Protein AF-A0AAU9XB18-F1 (afdb_monomer)

Sequence (119 aa):
LVNHAIEEKRVKNLDDCELLCYLSDSCVSLNFKKDPDNNQPGHICELNNATHLKYDSDLTTDANFYYRGSKSACDKSSHCQNNATCQSGFTLKGYRCLCPPGFEGESCGTGKSLSQHLK

pLDDT: mean 90.87, std 10.14, range [47.56, 98.44]

Foldseek 3Di:
DPPFFPDKDKAQDVVRLVVVLVVDQQFFKWKKFFDPPPVDGTIIIGGGNDDCLQVVVRDDDDPRIDIGGHDFLVSPPQLAPPPWRWGACDDPSRIATHADPQFDDRNSPDGDDPVPPPD

Nearest PDB structures (foldseek):
  5i25-assembly1_A  TM=8.579E-01  e=3.696E-01  Homo sapiens
  7qot-assembly2_B  TM=8.804E-01  e=7.791E-01  Homo sapiens
  5eok-assembly1_A  TM=7.326E-01  e=7.321E-01  Homo sapiens
  7jlg-assembly2_B  TM=5.379E-01  e=8.791E+00  Homo sapiens

Secondary structure (DSSP, 8-state):
--S-EEEEEEESSHHHHHHHHHT-TT--EEEEEE-S-TTS--EEEEEES--TTT-GGG----TTEEEEE---TTTS-----TTPEEEES-STTSEEEEPPTTEESTTS-EEPPGGGS--

Radius of gyration: 17.38 Å; Cα contacts (8 Å, |Δi|>4): 226; chains: 1; bounding box: 40×31×55 Å

InterPro domains:
  IPR000742 EGF-like domain [PF00008] (74-106)
  IPR000742 EGF-like domain [PS00022] (97-108)
  IPR000742 EGF-like domain [PS01186] (97-108)
  IPR000742 EGF-like domain [PS50026] (70-109)
  IPR000742 EGF-like domain [SM00181] (73-109)

Mean predicted aligned error: 5.66 Å

Solvent-accessible surface area (backbone atoms only — not comparable to full-atom values): 6836 Å² total; per-residue (Å²): 93,59,99,36,65,78,46,80,42,83,32,84,49,68,65,57,39,53,50,54,28,72,74,32,71,56,37,37,20,36,35,38,27,74,42,85,55,84,91,53,95,39,23,38,29,31,30,12,58,49,41,49,87,66,41,55,90,38,51,66,92,53,96,67,53,47,73,50,68,53,93,47,50,56,57,45,94,56,72,46,30,82,87,24,50,68,29,43,80,29,73,96,82,29,38,45,39,48,50,45,93,60,35,33,68,77,34,17,75,43,72,58,65,76,80,78,77,74,124

Structure (mmCIF, N/CA/C/O backbone):
data_AF-A0AAU9XB18-F1
#
_entry.id   AF-A0AAU9XB18-F1
#
loop_
_atom_site.group_PDB
_atom_site.id
_atom_site.type_symbol
_atom_site.label_atom_id
_atom_site.label_alt_id
_atom_site.label_comp_id
_atom_site.label_asym_id
_atom_site.label_entity_id
_atom_site.label_seq_id
_atom_site.pdbx_PDB_ins_code
_atom_site.Cartn_x
_atom_site.Cartn_y
_atom_site.Cartn_z
_atom_site.occupancy
_atom_site.B_iso_or_equiv
_atom_site.auth_seq_id
_atom_site.auth_comp_id
_atom_site.auth_asym_id
_atom_site.auth_atom_id
_atom_site.pdbx_PDB_model_num
ATOM 1 N N . LEU A 1 1 ? -1.634 0.621 -9.057 1.00 95.25 1 LEU A N 1
ATOM 2 C CA . LEU A 1 1 ? -2.650 1.154 -8.121 1.00 95.25 1 LEU A CA 1
ATOM 3 C C . LEU A 1 1 ? -2.355 2.630 -7.887 1.00 95.25 1 LEU A C 1
ATOM 5 O O . LEU A 1 1 ? -1.256 2.935 -7.442 1.00 95.25 1 LEU A O 1
ATOM 9 N N . VAL A 1 2 ? -3.271 3.532 -8.242 1.00 96.19 2 VAL A N 1
ATOM 10 C CA . VAL A 1 2 ? -3.064 4.993 -8.135 1.00 96.19 2 VAL A CA 1
ATOM 11 C C . VAL A 1 2 ? -3.644 5.558 -6.834 1.00 96.19 2 VAL A C 1
ATOM 13 O O . VAL A 1 2 ? -4.519 4.940 -6.248 1.00 96.19 2 VAL A O 1
ATOM 16 N N . ASN A 1 3 ? -3.176 6.728 -6.382 1.00 95.06 3 ASN A N 1
ATOM 17 C CA . ASN A 1 3 ? -3.686 7.478 -5.211 1.00 95.06 3 ASN A CA 1
ATOM 18 C C . ASN A 1 3 ? -3.556 6.808 -3.827 1.00 95.06 3 ASN A C 1
ATOM 20 O O . ASN A 1 3 ? -4.009 7.378 -2.837 1.00 95.06 3 ASN A O 1
ATOM 24 N N . HIS A 1 4 ? -2.908 5.645 -3.739 1.00 96.00 4 HIS A N 1
ATOM 25 C CA . HIS A 1 4 ? -2.728 4.894 -2.486 1.00 96.00 4 HIS A CA 1
ATOM 26 C C . HIS A 1 4 ? -1.265 4.757 -2.051 1.00 96.00 4 HIS A C 1
ATOM 28 O O . HIS A 1 4 ? -0.987 4.122 -1.032 1.00 96.00 4 HIS A O 1
ATOM 34 N N . ALA A 1 5 ? -0.331 5.348 -2.804 1.00 97.56 5 ALA A N 1
ATOM 35 C CA . ALA A 1 5 ? 1.089 5.328 -2.476 1.00 97.56 5 ALA A CA 1
ATOM 36 C C . ALA A 1 5 ? 1.346 6.139 -1.199 1.00 97.56 5 ALA A C 1
ATOM 38 O O . ALA A 1 5 ? 1.054 7.333 -1.132 1.00 97.56 5 ALA A O 1
ATOM 39 N N . ILE A 1 6 ? 1.891 5.476 -0.183 1.00 97.25 6 ILE A N 1
ATOM 40 C CA . ILE A 1 6 ? 2.296 6.088 1.087 1.00 97.25 6 ILE A CA 1
ATOM 41 C C . ILE A 1 6 ? 3.783 6.419 1.120 1.00 97.25 6 ILE A C 1
ATOM 43 O O . ILE A 1 6 ? 4.197 7.288 1.883 1.00 97.25 6 ILE A O 1
ATOM 47 N N . GLU A 1 7 ? 4.586 5.732 0.310 1.00 97.31 7 GLU A N 1
ATOM 48 C CA . GLU A 1 7 ? 6.025 5.945 0.248 1.00 97.31 7 GLU A CA 1
ATOM 49 C C . GLU A 1 7 ? 6.592 5.472 -1.094 1.00 97.31 7 GLU A C 1
ATOM 51 O O . GLU A 1 7 ? 6.152 4.460 -1.636 1.00 97.31 7 GLU A O 1
ATOM 56 N N . GLU A 1 8 ? 7.594 6.183 -1.608 1.00 97.00 8 GLU A N 1
ATOM 57 C CA . GLU A 1 8 ? 8.359 5.787 -2.791 1.00 97.00 8 GLU A CA 1
ATOM 58 C C . GLU A 1 8 ? 9.818 5.514 -2.398 1.00 97.00 8 GLU A C 1
ATOM 60 O O . GLU A 1 8 ? 10.439 6.287 -1.660 1.00 97.00 8 GLU A O 1
ATOM 65 N N . LYS A 1 9 ? 10.370 4.393 -2.868 1.00 96.00 9 LYS A N 1
ATOM 66 C CA . LYS A 1 9 ? 11.725 3.928 -2.559 1.00 96.00 9 LYS A CA 1
ATOM 67 C C . LYS A 1 9 ? 12.450 3.477 -3.814 1.00 96.00 9 LYS A C 1
ATOM 69 O O . LYS A 1 9 ? 11.886 2.785 -4.655 1.00 96.00 9 LYS A O 1
ATOM 74 N N . ARG A 1 10 ? 13.747 3.776 -3.889 1.00 95.38 10 ARG A N 1
ATOM 75 C CA . ARG A 1 10 ? 14.643 3.157 -4.868 1.00 95.38 10 ARG A CA 1
ATOM 76 C C . ARG A 1 10 ? 15.160 1.829 -4.319 1.00 95.38 10 ARG A C 1
ATOM 78 O O . ARG A 1 10 ? 15.713 1.790 -3.222 1.00 95.38 10 ARG A O 1
ATOM 85 N N . VAL A 1 11 ? 14.996 0.755 -5.081 1.00 95.69 11 VAL A N 1
ATOM 86 C CA . VAL A 1 11 ? 15.346 -0.619 -4.688 1.00 95.69 11 VAL A CA 1
ATOM 87 C C . VAL A 1 11 ? 16.129 -1.321 -5.794 1.00 95.69 11 VAL A C 1
ATOM 89 O O . VAL A 1 11 ? 16.132 -0.881 -6.947 1.00 95.69 11 VAL A O 1
ATOM 92 N N . LYS A 1 12 ? 16.811 -2.423 -5.466 1.00 94.31 12 LYS A N 1
ATOM 93 C CA . LYS A 1 12 ? 17.592 -3.166 -6.465 1.00 94.31 12 LYS A CA 1
ATOM 94 C C . LYS A 1 12 ? 16.714 -4.106 -7.277 1.00 94.31 12 LYS A C 1
ATOM 96 O O . LYS A 1 12 ? 16.913 -4.228 -8.483 1.00 94.31 12 LYS A O 1
ATOM 101 N N . ASN A 1 13 ? 15.752 -4.755 -6.631 1.00 95.00 13 ASN A N 1
ATOM 102 C CA . ASN A 1 13 ? 14.877 -5.758 -7.227 1.00 95.00 13 ASN A CA 1
ATOM 103 C C . ASN A 1 13 ? 13.507 -5.776 -6.521 1.00 95.00 13 ASN A C 1
ATOM 105 O O . ASN A 1 13 ? 13.243 -4.974 -5.624 1.00 95.00 13 ASN A O 1
ATOM 109 N N . LEU A 1 14 ? 12.630 -6.674 -6.969 1.00 96.25 14 LEU A N 1
ATOM 110 C CA . LEU A 1 14 ? 11.283 -6.818 -6.424 1.00 96.25 14 LEU A CA 1
ATOM 111 C C . LEU A 1 14 ? 11.284 -7.338 -4.977 1.00 96.25 14 LEU A C 1
ATOM 113 O O . LEU A 1 14 ? 10.479 -6.867 -4.181 1.00 96.25 14 LEU A O 1
ATOM 117 N N . ASP A 1 15 ? 12.201 -8.237 -4.615 1.00 97.06 15 ASP A N 1
ATOM 118 C CA . ASP A 1 15 ? 12.272 -8.805 -3.260 1.00 97.06 15 ASP A CA 1
ATOM 119 C C . ASP A 1 15 ? 12.586 -7.726 -2.213 1.00 97.06 15 ASP A C 1
ATOM 121 O O . ASP A 1 15 ? 11.970 -7.690 -1.150 1.00 97.06 15 ASP A O 1
ATOM 125 N N . ASP A 1 16 ? 13.482 -6.788 -2.538 1.00 97.38 16 ASP A N 1
ATOM 126 C CA . ASP A 1 16 ? 13.756 -5.616 -1.701 1.00 97.38 16 ASP A CA 1
ATOM 127 C C . ASP A 1 16 ? 12.490 -4.753 -1.520 1.00 97.38 16 ASP A C 1
ATOM 129 O O . ASP A 1 16 ? 12.217 -4.268 -0.424 1.00 97.38 16 ASP A O 1
ATOM 133 N N . CYS A 1 17 ? 11.690 -4.572 -2.579 1.00 98.00 17 CYS A N 1
ATOM 134 C CA . CYS A 1 17 ? 10.424 -3.831 -2.520 1.00 98.00 17 CYS A CA 1
ATOM 135 C C . CYS A 1 17 ? 9.390 -4.538 -1.630 1.00 98.00 17 CYS A C 1
ATOM 137 O O . CYS A 1 17 ? 8.750 -3.908 -0.786 1.00 98.00 17 CYS A O 1
ATOM 139 N N . GL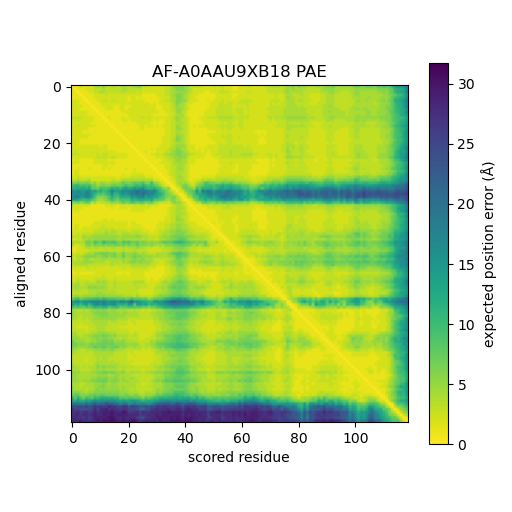U A 1 18 ? 9.253 -5.857 -1.785 1.00 97.88 18 GLU A N 1
ATOM 140 C CA . GLU A 1 18 ? 8.367 -6.692 -0.972 1.00 97.88 18 GLU A CA 1
ATOM 141 C C . GLU A 1 18 ? 8.777 -6.675 0.505 1.00 97.88 18 GLU A C 1
ATOM 143 O O . GLU A 1 18 ? 7.918 -6.527 1.377 1.00 97.88 18 GLU A O 1
ATOM 148 N N . LEU A 1 19 ? 10.081 -6.745 0.793 1.00 97.38 19 LEU A N 1
ATOM 149 C CA . LEU A 1 19 ? 10.611 -6.640 2.150 1.00 97.38 19 LEU A CA 1
ATOM 150 C C . LEU A 1 19 ? 10.299 -5.274 2.772 1.00 97.38 19 LEU A C 1
ATOM 152 O O . LEU A 1 19 ? 9.854 -5.214 3.916 1.00 97.38 19 LEU A O 1
ATOM 156 N N . LEU A 1 20 ? 10.490 -4.179 2.032 1.00 97.94 20 LEU A N 1
ATOM 157 C CA . LEU A 1 20 ? 10.144 -2.839 2.518 1.00 97.94 20 LEU A CA 1
ATOM 158 C C . LEU A 1 20 ? 8.643 -2.695 2.788 1.00 97.94 20 LEU A C 1
ATOM 160 O O . LEU A 1 20 ? 8.266 -2.095 3.792 1.00 97.94 20 LEU A O 1
ATOM 164 N N . CYS A 1 21 ? 7.791 -3.285 1.946 1.00 97.81 21 CYS A N 1
ATOM 165 C CA . CYS A 1 21 ? 6.356 -3.332 2.208 1.00 97.81 21 CYS A CA 1
ATOM 166 C C . CYS A 1 21 ? 6.050 -4.112 3.493 1.00 97.81 21 CYS A C 1
ATOM 168 O O . CYS A 1 21 ? 5.321 -3.619 4.345 1.00 97.81 21 CYS A O 1
ATOM 170 N N . TYR A 1 22 ? 6.654 -5.287 3.688 1.00 95.06 22 TYR A N 1
ATOM 171 C CA . TYR A 1 22 ? 6.464 -6.088 4.901 1.00 95.06 22 TYR A CA 1
ATOM 1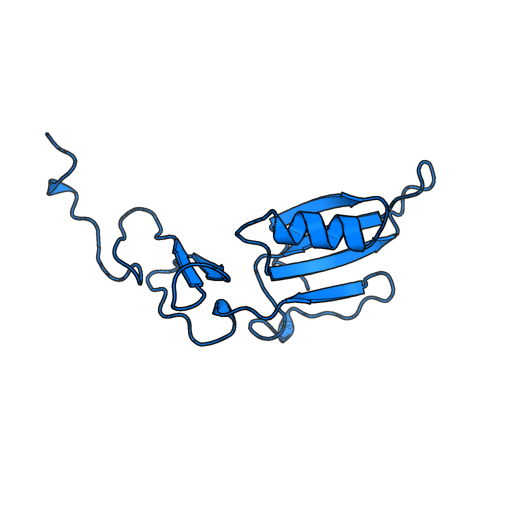72 C C . TYR A 1 22 ? 6.881 -5.350 6.185 1.00 95.06 22 TYR A C 1
ATOM 174 O O . TYR A 1 22 ? 6.255 -5.518 7.228 1.00 95.06 22 TYR A O 1
ATOM 182 N N . LEU A 1 23 ? 7.927 -4.524 6.114 1.00 95.69 23 LEU A N 1
ATOM 183 C CA . LEU A 1 23 ? 8.403 -3.719 7.243 1.00 95.69 23 LEU A CA 1
ATOM 184 C C . LEU A 1 23 ? 7.545 -2.472 7.516 1.00 95.69 23 LEU A C 1
ATOM 186 O O . LEU A 1 23 ? 7.745 -1.810 8.535 1.00 95.69 23 LEU A O 1
ATOM 190 N N . SER A 1 24 ? 6.606 -2.138 6.631 1.00 95.88 24 SER A N 1
ATOM 191 C CA . SER A 1 24 ? 5.679 -1.024 6.800 1.00 95.88 24 SER A CA 1
ATOM 192 C C . SER A 1 24 ? 4.312 -1.538 7.243 1.00 95.88 24 SER A C 1
ATOM 194 O O . SER A 1 24 ? 3.568 -2.103 6.447 1.00 95.88 24 SER A O 1
ATOM 196 N N . ASP A 1 25 ? 3.934 -1.260 8.495 1.00 94.62 25 ASP A N 1
ATOM 197 C CA . ASP A 1 25 ? 2.636 -1.639 9.088 1.00 94.62 25 ASP A CA 1
ATOM 198 C C . ASP A 1 25 ? 1.412 -1.254 8.231 1.00 94.62 25 ASP A C 1
ATOM 200 O O . ASP A 1 25 ? 0.334 -1.840 8.358 1.00 94.62 25 ASP A O 1
ATOM 204 N N . SER A 1 26 ? 1.549 -0.213 7.407 1.00 94.88 26 SER A N 1
ATOM 205 C CA . SER A 1 26 ? 0.478 0.303 6.555 1.00 94.88 26 SER A CA 1
ATOM 206 C C . SER A 1 26 ? 0.512 -0.256 5.138 1.00 94.88 26 SER A C 1
ATOM 208 O O . SER A 1 26 ? -0.469 -0.076 4.427 1.00 94.88 26 SER A O 1
ATOM 210 N N . CYS A 1 27 ? 1.598 -0.895 4.700 1.00 97.50 27 CYS A N 1
ATOM 211 C CA . CYS A 1 27 ? 1.717 -1.364 3.327 1.00 97.50 27 CYS A CA 1
ATOM 212 C C . CYS A 1 27 ? 0.997 -2.702 3.128 1.00 97.50 27 CYS A C 1
ATOM 214 O O . CYS A 1 27 ? 1.218 -3.674 3.846 1.00 97.50 27 CYS A O 1
ATOM 216 N N . VAL A 1 28 ? 0.130 -2.758 2.120 1.00 96.81 28 VAL A N 1
ATOM 217 C CA . VAL A 1 28 ? -0.613 -3.973 1.741 1.00 96.81 28 VAL A CA 1
ATOM 218 C C . VAL A 1 28 ? -0.529 -4.277 0.246 1.00 96.81 28 VAL A C 1
ATOM 220 O O . VAL A 1 28 ? -0.957 -5.346 -0.190 1.00 96.81 28 VAL A O 1
ATOM 223 N N . SER A 1 29 ? 0.041 -3.380 -0.556 1.00 98.00 29 SER A N 1
ATOM 224 C CA . SER A 1 29 ? 0.412 -3.651 -1.943 1.00 98.00 29 SER A CA 1
ATOM 225 C C . SER A 1 29 ? 1.567 -2.756 -2.383 1.00 98.00 29 SER A C 1
ATOM 227 O O . SER A 1 29 ? 1.920 -1.803 -1.695 1.00 98.00 29 SER A O 1
ATOM 229 N N . LEU A 1 30 ? 2.151 -3.046 -3.539 1.00 98.44 30 LEU A N 1
ATOM 230 C CA . LEU A 1 30 ? 3.226 -2.265 -4.135 1.00 98.44 30 LEU A CA 1
ATOM 231 C C . LEU A 1 30 ? 3.017 -2.094 -5.641 1.00 98.44 30 LEU A C 1
ATOM 233 O O . LEU A 1 30 ? 2.458 -2.977 -6.301 1.00 98.44 30 LEU A O 1
ATOM 237 N N . ASN A 1 31 ? 3.492 -0.970 -6.178 1.00 98.12 31 ASN A N 1
ATOM 238 C CA . ASN A 1 31 ? 3.796 -0.833 -7.598 1.00 98.12 31 ASN A CA 1
ATOM 239 C C . ASN A 1 31 ? 5.320 -0.856 -7.767 1.00 98.12 31 ASN A C 1
ATOM 241 O O . ASN A 1 31 ? 6.050 -0.235 -7.000 1.00 98.12 31 ASN A O 1
ATOM 245 N N . PHE A 1 32 ? 5.808 -1.552 -8.783 1.00 97.81 32 PHE A N 1
ATOM 246 C CA . PHE A 1 32 ? 7.229 -1.717 -9.055 1.00 97.81 32 PHE A CA 1
ATOM 247 C C . PHE A 1 32 ? 7.510 -1.379 -10.515 1.00 97.81 32 PHE A C 1
ATOM 249 O O . PHE A 1 32 ? 6.904 -1.965 -11.408 1.00 97.81 32 PHE A O 1
ATOM 256 N N . LYS A 1 33 ? 8.427 -0.447 -10.772 1.00 95.38 33 LYS A N 1
ATOM 257 C CA . LYS A 1 33 ? 8.826 -0.047 -12.129 1.00 95.38 33 LYS A CA 1
ATOM 258 C C . LYS A 1 33 ? 10.335 0.070 -12.240 1.00 95.38 33 LYS A C 1
ATOM 260 O O . LYS A 1 33 ? 11.033 0.284 -11.249 1.00 95.38 33 LYS A O 1
ATOM 265 N N . LYS A 1 34 ? 10.851 -0.016 -13.463 1.00 92.75 34 LYS A N 1
ATOM 266 C CA . LYS A 1 34 ? 12.245 0.346 -13.731 1.00 92.75 34 LYS A CA 1
ATOM 267 C C . LYS A 1 34 ? 12.434 1.838 -13.464 1.00 92.75 34 LYS A C 1
ATOM 269 O O . LYS A 1 34 ? 11.596 2.643 -13.866 1.00 92.75 34 LYS A O 1
ATOM 274 N N . ASP A 1 35 ? 13.519 2.196 -12.790 1.00 88.12 35 ASP A N 1
ATOM 275 C CA . ASP A 1 35 ? 13.844 3.602 -12.601 1.00 88.12 35 ASP A CA 1
ATOM 276 C C . ASP A 1 35 ? 14.273 4.210 -13.955 1.00 88.12 35 ASP A C 1
ATOM 278 O O . ASP A 1 35 ? 15.136 3.633 -14.627 1.00 88.12 35 ASP A O 1
ATOM 282 N N . PRO A 1 36 ? 13.650 5.318 -14.403 1.00 82.38 36 PRO A N 1
ATOM 283 C CA . PRO A 1 36 ? 13.991 5.963 -15.668 1.00 82.38 36 PRO A CA 1
ATOM 284 C C . PRO A 1 36 ? 15.374 6.632 -15.658 1.00 82.38 36 PRO A C 1
ATOM 286 O O . PRO A 1 36 ? 15.882 6.973 -16.729 1.00 82.38 36 PRO A O 1
ATOM 289 N N . ASP A 1 37 ? 15.993 6.834 -14.491 1.00 79.69 37 ASP A N 1
ATOM 290 C CA . ASP A 1 37 ? 17.343 7.378 -14.400 1.00 79.69 37 ASP A CA 1
ATOM 291 C C . ASP A 1 37 ? 18.385 6.352 -14.880 1.00 79.69 37 ASP A C 1
ATOM 293 O O . ASP A 1 37 ? 18.700 5.357 -14.220 1.00 79.69 37 ASP A O 1
ATOM 297 N N . ASN A 1 38 ? 18.948 6.639 -16.056 1.00 65.50 38 ASN A N 1
ATOM 298 C CA . ASN A 1 38 ? 19.947 5.815 -16.732 1.00 65.50 38 ASN A CA 1
ATOM 299 C C . ASN A 1 38 ? 21.332 5.852 -16.065 1.00 65.50 38 ASN A C 1
ATOM 301 O O . ASN A 1 38 ? 22.191 5.050 -16.433 1.00 65.50 38 ASN A O 1
ATOM 305 N N . ASN A 1 39 ? 21.575 6.755 -15.107 1.00 70.88 39 ASN A N 1
ATOM 306 C CA . ASN A 1 39 ? 22.884 6.880 -14.467 1.00 70.88 39 ASN A CA 1
ATOM 307 C C . ASN A 1 39 ? 23.134 5.801 -13.409 1.00 70.88 39 ASN A C 1
ATOM 309 O O . ASN A 1 39 ? 24.291 5.511 -13.099 1.00 70.88 39 ASN A O 1
ATOM 313 N N . GLN A 1 40 ? 22.079 5.192 -12.857 1.00 73.75 40 GLN A N 1
ATOM 314 C CA . GLN A 1 40 ? 22.206 4.095 -11.901 1.00 73.75 40 GLN A CA 1
ATOM 315 C C . GLN A 1 40 ? 21.129 3.034 -12.132 1.00 73.75 40 GLN A C 1
ATOM 317 O O . GLN A 1 40 ? 19.944 3.341 -11.980 1.00 73.75 40 GLN A O 1
ATOM 322 N N . PRO A 1 41 ? 21.504 1.768 -12.396 1.00 79.69 41 P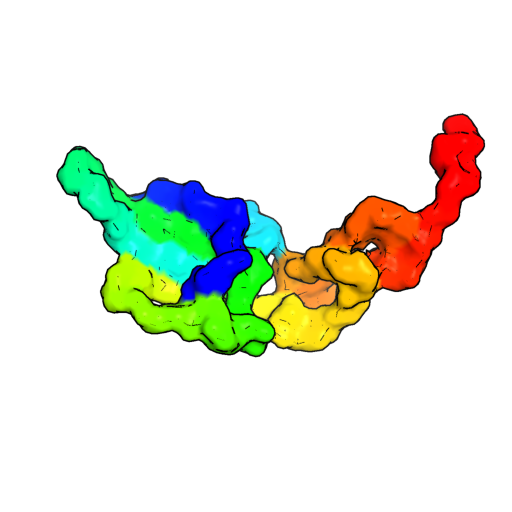RO A N 1
ATOM 323 C CA . PRO A 1 41 ? 20.531 0.691 -12.482 1.00 79.69 41 PRO A CA 1
ATOM 324 C C . PRO A 1 41 ? 19.793 0.555 -11.146 1.00 79.69 41 PRO A C 1
ATOM 326 O O . PRO A 1 41 ? 20.402 0.390 -10.088 1.00 79.69 41 PRO A O 1
ATOM 329 N N . GLY A 1 42 ? 18.471 0.658 -11.198 1.00 88.69 42 GLY A N 1
ATOM 330 C CA . GLY A 1 42 ? 17.599 0.562 -10.040 1.00 88.69 42 GLY A CA 1
ATOM 331 C C . GLY A 1 42 ? 16.140 0.491 -10.457 1.00 88.69 42 GLY A C 1
ATOM 332 O O . GLY A 1 42 ? 15.797 0.601 -11.637 1.00 88.69 42 GLY A O 1
ATOM 333 N N . HIS A 1 43 ? 15.288 0.283 -9.467 1.00 95.69 43 HIS A N 1
ATOM 334 C CA . HIS A 1 43 ? 13.847 0.225 -9.628 1.00 95.69 43 HIS A CA 1
ATOM 335 C C . HIS A 1 43 ? 13.195 1.183 -8.644 1.00 95.69 43 HIS A C 1
ATOM 337 O O . HIS A 1 43 ? 13.713 1.402 -7.548 1.00 95.69 43 HIS A O 1
ATOM 343 N N . ILE A 1 44 ? 12.052 1.727 -9.034 1.00 96.00 44 ILE A N 1
ATOM 344 C CA . ILE A 1 44 ? 11.196 2.505 -8.151 1.00 96.00 44 ILE A CA 1
ATOM 345 C C . ILE A 1 44 ? 10.118 1.568 -7.611 1.00 96.00 44 ILE A C 1
ATOM 347 O O . ILE A 1 44 ? 9.443 0.864 -8.365 1.00 96.00 44 ILE A O 1
ATOM 351 N N . CYS A 1 45 ? 9.995 1.565 -6.293 1.00 97.81 45 CYS A N 1
ATOM 352 C CA . CYS A 1 45 ? 9.035 0.819 -5.505 1.00 97.81 45 CYS A CA 1
ATOM 353 C C . CYS A 1 45 ? 8.093 1.814 -4.827 1.00 97.81 45 CYS A C 1
ATOM 355 O O . CYS A 1 45 ? 8.525 2.601 -3.988 1.00 97.81 45 CYS A O 1
ATOM 357 N N . GLU A 1 46 ? 6.816 1.781 -5.183 1.00 98.19 46 GLU A N 1
ATOM 358 C CA . GLU A 1 46 ? 5.761 2.557 -4.534 1.00 98.19 46 GLU A CA 1
ATOM 359 C C . GLU A 1 46 ? 5.026 1.633 -3.560 1.00 98.19 46 GLU A C 1
ATOM 361 O O . GLU A 1 46 ? 4.370 0.680 -3.983 1.00 98.19 46 GLU A O 1
ATOM 366 N N . LEU A 1 47 ? 5.150 1.893 -2.260 1.00 98.44 47 LEU A N 1
ATOM 367 C CA . LEU A 1 47 ? 4.441 1.175 -1.201 1.00 98.44 47 LEU A CA 1
ATOM 368 C C . LEU A 1 47 ? 3.038 1.757 -1.053 1.00 98.44 47 LEU A C 1
ATOM 370 O O . LEU A 1 47 ? 2.898 2.971 -0.914 1.00 98.44 47 LEU A O 1
ATOM 374 N N . ASN A 1 48 ? 2.004 0.917 -1.031 1.00 97.94 48 ASN A N 1
ATOM 375 C CA . ASN A 1 48 ? 0.610 1.359 -1.011 1.00 97.94 48 ASN A CA 1
ATOM 376 C C . ASN A 1 48 ? -0.148 0.865 0.225 1.00 97.94 48 ASN A C 1
ATOM 378 O O . ASN A 1 48 ? -0.015 -0.293 0.632 1.00 97.94 48 ASN A O 1
ATOM 382 N N . ASN A 1 49 ? -1.029 1.710 0.766 1.00 95.69 49 ASN A N 1
ATOM 383 C CA . ASN A 1 49 ? -1.887 1.380 1.915 1.00 95.69 49 ASN A CA 1
ATOM 384 C C . ASN A 1 49 ? -3.220 0.704 1.566 1.00 95.69 49 ASN A C 1
ATOM 386 O O . ASN A 1 49 ? -4.073 0.507 2.434 1.00 95.69 49 ASN A O 1
ATOM 390 N N . ALA A 1 50 ? -3.403 0.339 0.304 1.00 95.06 50 ALA A N 1
ATOM 391 C CA . ALA A 1 50 ? -4.628 -0.249 -0.200 1.00 95.06 50 ALA A CA 1
ATOM 392 C C . ALA A 1 50 ? -4.338 -1.368 -1.197 1.00 95.06 50 ALA A C 1
ATOM 394 O O . ALA A 1 50 ? -3.220 -1.503 -1.694 1.00 95.06 50 ALA A O 1
ATOM 395 N N . THR A 1 51 ? -5.356 -2.168 -1.503 1.00 95.38 51 THR A N 1
ATOM 396 C CA . THR A 1 51 ? -5.307 -3.177 -2.563 1.00 95.38 51 THR A CA 1
ATOM 397 C C . THR A 1 51 ? -6.431 -2.931 -3.571 1.00 95.38 51 THR A C 1
ATOM 399 O O . THR A 1 51 ? -7.459 -2.335 -3.236 1.00 95.38 51 THR A O 1
ATOM 402 N N . HIS A 1 52 ? -6.272 -3.448 -4.792 1.00 93.75 52 HIS A N 1
ATOM 403 C CA . HIS A 1 52 ? -7.333 -3.422 -5.808 1.00 93.75 52 HIS A CA 1
ATOM 404 C C . HIS A 1 52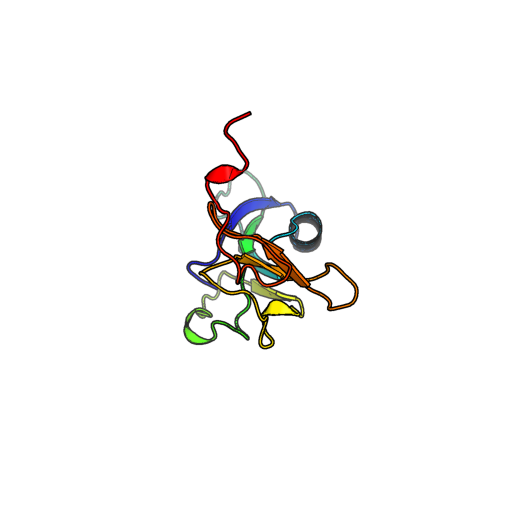 ? -8.621 -4.146 -5.374 1.00 93.75 52 HIS A C 1
ATOM 406 O O . HIS A 1 52 ? -9.689 -3.819 -5.866 1.00 93.75 52 HIS A O 1
ATOM 412 N N . LEU A 1 53 ? -8.564 -5.091 -4.424 1.00 91.62 53 LEU A N 1
ATOM 413 C CA . LEU A 1 53 ? -9.766 -5.801 -3.965 1.00 91.62 53 LEU A CA 1
ATOM 414 C C . LEU A 1 53 ? -10.749 -4.863 -3.258 1.00 91.62 53 LEU A C 1
ATOM 416 O O . LEU A 1 53 ? -11.956 -5.086 -3.301 1.00 91.62 53 LEU A O 1
ATOM 420 N N . LYS A 1 54 ? -10.226 -3.823 -2.602 1.00 86.38 54 LYS A N 1
ATOM 421 C CA . LYS A 1 54 ? -11.030 -2.780 -1.963 1.00 86.38 54 LYS A CA 1
ATOM 422 C C . LYS A 1 54 ? -11.280 -1.583 -2.884 1.00 86.38 54 LYS A C 1
ATOM 424 O O . LYS A 1 54 ? -12.329 -0.957 -2.776 1.00 86.38 54 LYS A O 1
ATOM 429 N N . TYR A 1 55 ? -10.334 -1.278 -3.772 1.00 87.50 55 TYR A N 1
ATOM 430 C CA . TYR A 1 55 ? -10.359 -0.112 -4.660 1.00 87.50 55 TYR A CA 1
ATOM 431 C C . TYR A 1 55 ? -10.109 -0.524 -6.116 1.00 87.50 55 TYR A C 1
ATOM 433 O O . TYR A 1 55 ? -9.078 -0.197 -6.704 1.00 87.50 55 TYR A O 1
ATOM 441 N N . ASP A 1 56 ? -11.045 -1.278 -6.692 1.00 87.62 56 ASP A N 1
ATOM 442 C CA . ASP A 1 56 ? -10.878 -1.896 -8.017 1.00 87.62 56 ASP A CA 1
ATOM 443 C C . ASP A 1 56 ? -10.704 -0.854 -9.134 1.00 87.62 56 ASP A C 1
ATOM 445 O O . ASP A 1 56 ? -9.847 -0.999 -10.002 1.00 87.62 56 ASP A O 1
ATOM 449 N N . SER A 1 57 ? -11.422 0.272 -9.045 1.00 92.06 57 SER A N 1
ATOM 450 C CA . SER A 1 57 ? -11.314 1.388 -9.997 1.00 92.06 57 SER A CA 1
ATOM 451 C C . SER A 1 57 ? -9.945 2.067 -10.020 1.00 92.06 57 SER A C 1
ATOM 453 O O . SER A 1 57 ? -9.620 2.752 -10.988 1.00 92.06 57 SER A O 1
ATOM 455 N N . ASP A 1 58 ? -9.150 1.897 -8.963 1.00 94.44 58 ASP A N 1
ATOM 456 C CA . ASP A 1 58 ? -7.859 2.568 -8.807 1.00 94.44 58 ASP A CA 1
ATOM 457 C C . ASP A 1 58 ? -6.707 1.697 -9.336 1.00 94.44 58 ASP A C 1
ATOM 459 O O . ASP A 1 58 ? -5.543 2.122 -9.375 1.00 94.44 58 ASP A O 1
ATOM 463 N N . LEU A 1 59 ? -7.001 0.461 -9.757 1.00 95.62 59 LEU A N 1
ATOM 464 C CA . LEU A 1 59 ? -6.051 -0.372 -10.476 1.00 95.62 59 LEU A CA 1
ATOM 465 C C . LEU A 1 59 ? -6.072 -0.014 -11.965 1.00 95.62 59 LEU A C 1
ATOM 467 O O . LEU A 1 59 ? -6.911 -0.467 -12.736 1.00 95.62 59 LEU A O 1
ATOM 471 N N . THR A 1 60 ? -5.096 0.788 -12.377 1.00 93.75 60 THR A N 1
ATOM 472 C CA . THR A 1 60 ? -4.871 1.132 -13.781 1.00 93.75 60 THR A CA 1
ATOM 473 C C . THR A 1 60 ? -3.838 0.209 -14.426 1.00 93.75 60 THR A C 1
ATOM 475 O O . THR A 1 60 ? -2.974 -0.361 -13.755 1.00 93.75 60 THR A O 1
ATOM 478 N N . THR A 1 61 ? -3.915 0.071 -15.750 1.00 91.69 61 THR A N 1
ATOM 479 C CA . THR A 1 61 ? -2.923 -0.655 -16.550 1.00 91.69 61 THR A CA 1
ATOM 480 C C . THR A 1 61 ? -1.863 0.304 -17.084 1.00 91.69 61 THR A C 1
ATOM 482 O O . THR A 1 61 ? -2.189 1.222 -17.834 1.00 91.69 61 THR A O 1
ATOM 485 N N . ASP A 1 62 ? -0.600 0.050 -16.759 1.00 92.88 62 ASP A N 1
ATOM 486 C CA . ASP A 1 62 ? 0.566 0.716 -17.343 1.00 92.88 62 ASP A CA 1
ATOM 487 C C . ASP A 1 62 ? 1.645 -0.345 -17.583 1.00 92.88 62 ASP A C 1
ATOM 489 O O . ASP A 1 62 ? 1.979 -1.112 -16.680 1.00 92.88 62 ASP A O 1
ATOM 493 N N . ALA A 1 63 ? 2.175 -0.412 -18.805 1.00 91.94 63 ALA A N 1
ATOM 494 C CA . ALA A 1 63 ? 3.145 -1.431 -19.205 1.00 91.94 63 ALA A CA 1
ATOM 495 C C . ALA A 1 63 ? 4.488 -1.329 -18.459 1.00 91.94 63 ALA A C 1
ATOM 497 O O . ALA A 1 63 ? 5.254 -2.291 -18.446 1.00 91.94 63 ALA A O 1
ATOM 498 N N . ASN A 1 64 ? 4.784 -0.181 -17.846 1.00 92.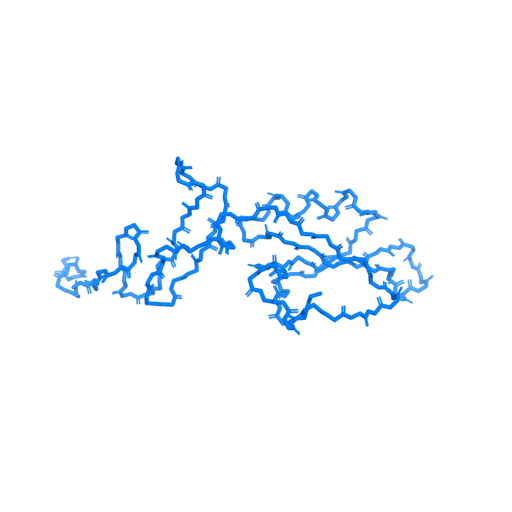06 64 ASN A N 1
ATOM 499 C CA . ASN A 1 64 ? 6.021 0.040 -17.102 1.00 92.06 64 ASN A CA 1
ATOM 500 C C . ASN A 1 64 ? 5.938 -0.426 -15.647 1.00 92.06 64 ASN A C 1
ATOM 502 O O . ASN A 1 64 ? 6.966 -0.481 -14.970 1.00 92.06 64 ASN A O 1
ATOM 506 N N . PHE A 1 65 ? 4.735 -0.736 -15.162 1.00 95.06 65 PHE A N 1
ATOM 507 C CA . PHE A 1 65 ? 4.498 -1.081 -13.773 1.00 95.06 65 PHE A CA 1
ATOM 508 C C . PHE A 1 65 ? 4.105 -2.542 -13.608 1.00 95.06 65 PHE A C 1
ATOM 510 O O . PHE A 1 65 ? 3.254 -3.088 -14.304 1.00 95.06 65 PHE A O 1
ATOM 517 N N . TYR A 1 66 ? 4.681 -3.146 -12.582 1.00 96.12 66 TYR A N 1
ATOM 518 C CA . TYR A 1 66 ? 4.252 -4.404 -12.013 1.00 96.12 66 TYR A CA 1
ATOM 519 C C . TYR A 1 66 ? 3.555 -4.129 -10.680 1.00 96.12 66 TYR A C 1
ATOM 521 O O . TYR A 1 66 ? 4.142 -3.544 -9.772 1.00 96.12 66 TYR A O 1
ATOM 529 N N . TYR A 1 67 ? 2.293 -4.532 -10.561 1.00 97.44 67 TYR A N 1
ATOM 530 C CA . TYR A 1 67 ? 1.529 -4.414 -9.321 1.00 97.44 67 TYR A CA 1
ATOM 531 C C . TYR A 1 67 ? 1.542 -5.738 -8.558 1.00 97.44 67 TYR A C 1
ATOM 533 O O . TYR A 1 67 ? 1.304 -6.798 -9.140 1.00 97.44 67 TYR A O 1
ATOM 541 N N . ARG A 1 68 ? 1.737 -5.674 -7.237 1.00 97.06 68 ARG A N 1
ATOM 542 C CA . ARG A 1 68 ? 1.607 -6.833 -6.350 1.00 97.06 68 ARG A CA 1
ATOM 543 C C . ARG A 1 68 ? 0.838 -6.465 -5.090 1.00 97.06 68 ARG A C 1
ATOM 545 O O . ARG A 1 68 ? 1.242 -5.573 -4.355 1.00 97.06 68 ARG A O 1
ATOM 552 N N . GLY A 1 69 ? -0.256 -7.175 -4.823 1.00 95.56 69 GLY A N 1
ATOM 553 C CA . GLY A 1 69 ? -1.055 -7.020 -3.606 1.00 95.56 69 GLY A CA 1
ATOM 554 C C . GLY A 1 69 ? -0.938 -8.216 -2.669 1.00 95.56 69 GLY A C 1
ATOM 555 O O . GLY A 1 69 ? -0.875 -9.359 -3.120 1.00 95.56 69 GLY A O 1
ATOM 556 N N . SER A 1 70 ? -0.967 -7.945 -1.370 1.00 92.56 70 SER A N 1
ATOM 557 C CA . SER A 1 70 ? -1.068 -8.946 -0.311 1.00 92.56 70 SER A CA 1
ATOM 558 C C . SER A 1 70 ? -2.521 -9.103 0.127 1.00 92.56 70 SER A C 1
ATOM 560 O O . SER A 1 70 ? -3.309 -8.162 0.066 1.00 92.56 70 SER A O 1
ATOM 562 N N . LYS A 1 71 ? -2.888 -10.290 0.616 1.00 91.00 71 LYS A N 1
ATOM 563 C CA . LYS A 1 71 ? -4.207 -10.506 1.222 1.00 91.00 71 LYS A CA 1
ATOM 564 C C . LYS A 1 71 ? -4.338 -9.629 2.468 1.00 91.00 71 LYS A C 1
ATOM 566 O O . LYS A 1 71 ? -3.629 -9.863 3.445 1.00 91.00 71 LYS A O 1
ATOM 571 N N . SER A 1 72 ? -5.274 -8.686 2.459 1.00 92.44 72 SER A N 1
ATOM 572 C CA . SER A 1 72 ? -5.503 -7.795 3.591 1.00 92.44 72 SER A CA 1
ATOM 573 C C . SER A 1 72 ? -6.813 -8.131 4.299 1.00 92.44 72 SER A C 1
ATOM 575 O O . SER A 1 72 ? -7.868 -8.284 3.682 1.00 92.44 72 SER A O 1
ATOM 577 N N . ALA A 1 73 ? -6.776 -8.234 5.629 1.00 92.38 73 ALA A N 1
ATOM 578 C CA . ALA A 1 73 ? -7.999 -8.335 6.427 1.00 92.38 73 ALA A CA 1
ATOM 579 C C . ALA A 1 73 ? -8.857 -7.062 6.312 1.00 92.38 73 ALA A C 1
ATOM 581 O O . ALA A 1 73 ? -10.064 -7.126 6.526 1.00 92.38 73 ALA A O 1
ATOM 582 N N . CYS A 1 74 ? -8.245 -5.940 5.913 1.00 91.56 74 CYS A N 1
ATOM 583 C CA . CYS A 1 74 ? -8.920 -4.675 5.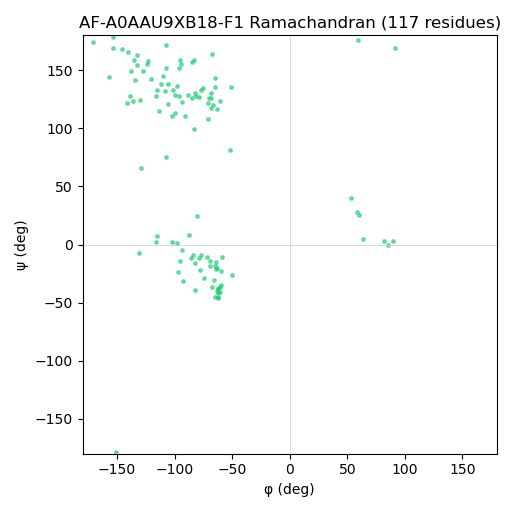644 1.00 91.56 74 CYS A CA 1
ATOM 584 C C . CYS A 1 74 ? -9.631 -4.619 4.282 1.00 91.56 74 CYS A C 1
ATOM 586 O O . CYS A 1 74 ? -10.389 -3.674 4.058 1.00 91.56 74 CYS A O 1
ATOM 588 N N . ASP A 1 75 ? -9.394 -5.586 3.381 1.00 90.12 75 ASP A N 1
ATOM 589 C CA . ASP A 1 75 ? -10.167 -5.726 2.133 1.00 90.12 75 ASP A CA 1
ATOM 590 C C . ASP A 1 75 ? -11.562 -6.296 2.412 1.00 90.12 75 ASP A C 1
ATOM 592 O O . ASP A 1 75 ? -12.526 -6.023 1.700 1.00 90.12 75 ASP A O 1
ATOM 596 N N . LYS A 1 76 ? -11.677 -7.093 3.479 1.00 77.38 76 LYS A N 1
ATOM 597 C CA . LYS A 1 76 ? -12.957 -7.538 4.033 1.00 77.38 76 LYS A CA 1
ATOM 598 C C . LYS A 1 76 ? -13.491 -6.449 4.954 1.00 77.38 76 LYS A C 1
ATOM 600 O O . LYS A 1 76 ? -12.717 -5.620 5.415 1.00 77.38 76 LYS A O 1
ATOM 605 N N . SER A 1 77 ? -14.799 -6.445 5.217 1.00 67.94 77 SER A N 1
ATOM 606 C CA . SER A 1 77 ? -15.503 -5.436 6.022 1.00 67.94 77 SER A CA 1
ATOM 607 C C . SER A 1 77 ? -14.862 -5.194 7.401 1.00 67.94 77 SER A C 1
ATOM 609 O O . SER A 1 77 ? -15.313 -5.726 8.411 1.00 67.94 77 SER A O 1
ATOM 611 N N . SER A 1 78 ? -13.808 -4.377 7.458 1.00 76.69 78 SER A N 1
ATOM 612 C CA . SER A 1 78 ? -13.186 -3.932 8.696 1.00 76.69 78 SER A CA 1
ATOM 613 C C . SER A 1 78 ? -14.166 -3.015 9.408 1.00 76.69 78 SER A C 1
ATOM 615 O O . SER A 1 78 ? -14.663 -2.064 8.807 1.00 76.69 78 SER A O 1
ATOM 617 N N . HIS A 1 79 ? -14.415 -3.249 10.691 1.00 89.38 79 HIS A N 1
ATOM 618 C CA . HIS A 1 79 ? -15.364 -2.448 11.466 1.00 89.38 79 HIS A CA 1
ATOM 619 C C . HIS A 1 79 ? -14.781 -1.114 11.964 1.00 89.38 79 HIS A C 1
ATOM 621 O O . HIS A 1 79 ? -15.249 -0.598 12.973 1.00 89.38 79 HIS A O 1
ATOM 627 N N . CYS A 1 80 ? -13.754 -0.570 11.305 1.00 94.25 80 CYS A N 1
ATOM 628 C CA . CYS A 1 80 ? -13.189 0.730 11.660 1.00 94.25 80 CYS A CA 1
ATOM 629 C C . CYS A 1 80 ? -14.197 1.843 11.337 1.00 94.25 80 CYS A C 1
ATOM 631 O O . CYS A 1 80 ? -14.698 1.932 10.218 1.00 94.25 80 CYS A O 1
ATOM 633 N N . GLN A 1 81 ? -14.511 2.672 12.328 1.00 94.75 81 GLN A N 1
ATOM 634 C CA . GLN A 1 81 ? -15.495 3.752 12.257 1.00 94.75 81 GLN A CA 1
ATOM 635 C C . GLN A 1 81 ? -14.801 5.116 12.229 1.00 94.75 81 GLN A C 1
ATOM 637 O O . GLN A 1 81 ? -13.590 5.213 12.423 1.00 94.75 81 GLN A O 1
ATOM 642 N N . ASN A 1 82 ? -15.574 6.179 11.990 1.00 94.44 82 ASN A N 1
ATOM 643 C CA . ASN A 1 82 ? -15.115 7.568 12.091 1.00 94.44 82 ASN A CA 1
ATOM 644 C C . ASN A 1 82 ? -13.850 7.873 11.265 1.00 94.44 82 ASN A C 1
ATOM 646 O O . ASN A 1 82 ? -12.973 8.594 11.725 1.00 94.44 82 ASN A O 1
ATOM 650 N N . ASN A 1 83 ? -13.750 7.325 10.047 1.00 92.56 83 ASN A N 1
ATOM 651 C CA . ASN A 1 83 ? -12.594 7.469 9.147 1.00 92.56 83 ASN A CA 1
ATOM 652 C C . ASN A 1 83 ? -11.264 6.940 9.719 1.00 92.56 83 ASN A C 1
ATOM 654 O O . ASN A 1 83 ? -10.192 7.386 9.314 1.00 92.56 83 ASN A O 1
ATOM 658 N N . ALA A 1 84 ? -11.317 5.989 10.653 1.00 94.69 84 ALA A N 1
ATOM 659 C CA . ALA A 1 84 ? -10.126 5.329 11.166 1.00 94.69 84 ALA A CA 1
ATOM 660 C C . ALA A 1 84 ? -9.400 4.509 10.090 1.00 94.69 84 ALA A C 1
ATOM 662 O O . ALA A 1 84 ? -10.018 3.840 9.255 1.00 94.69 84 ALA A O 1
ATOM 663 N N . THR A 1 85 ? -8.069 4.515 10.158 1.00 93.62 85 THR A N 1
ATOM 664 C CA . THR A 1 85 ? -7.217 3.747 9.246 1.00 93.62 85 THR A CA 1
ATOM 665 C C . THR A 1 85 ? -7.188 2.285 9.678 1.00 93.62 85 THR A C 1
ATOM 667 O O . THR A 1 85 ? -6.859 1.982 10.823 1.00 93.62 85 THR A O 1
ATOM 670 N N . CYS A 1 86 ? -7.495 1.365 8.765 1.00 94.19 86 CYS A N 1
ATOM 671 C CA . CYS A 1 86 ? -7.353 -0.070 9.009 1.00 94.19 86 CYS A CA 1
ATOM 672 C C . CYS A 1 86 ? -5.943 -0.536 8.632 1.00 94.19 86 CYS A C 1
ATOM 674 O O . CYS A 1 86 ? -5.501 -0.289 7.513 1.00 94.19 86 CYS A O 1
ATOM 676 N N . GLN A 1 87 ? -5.265 -1.241 9.537 1.00 94.69 87 GLN A N 1
ATOM 677 C CA . GLN A 1 87 ? -3.988 -1.906 9.267 1.00 94.69 87 GLN A CA 1
ATOM 678 C C . GLN A 1 87 ? -4.142 -3.419 9.400 1.00 94.69 87 GLN A C 1
ATOM 680 O O . GLN A 1 87 ? -4.637 -3.904 10.419 1.00 94.69 87 GLN A O 1
ATOM 685 N N . SER A 1 88 ? -3.721 -4.164 8.378 1.00 93.12 88 SER A N 1
ATOM 686 C CA . SER A 1 88 ? -3.810 -5.628 8.329 1.00 93.12 88 SER A CA 1
ATOM 687 C C . SER A 1 88 ? -2.616 -6.292 9.024 1.00 93.12 88 SER A C 1
ATOM 689 O O . SER A 1 88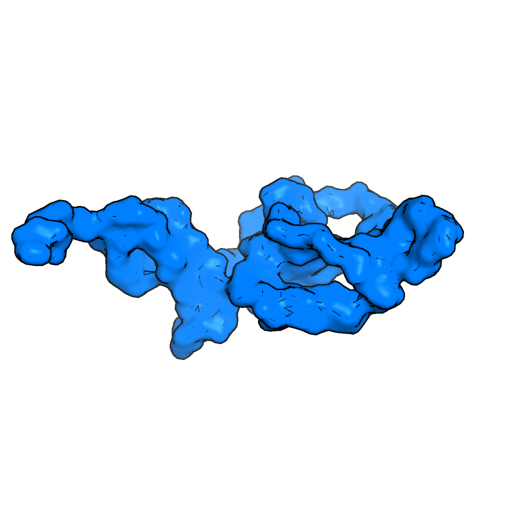 ? -1.558 -5.693 9.147 1.00 93.12 88 SER A O 1
ATOM 691 N N . GLY A 1 89 ? -2.775 -7.540 9.469 1.00 90.44 89 GLY A N 1
ATOM 692 C CA . GLY A 1 89 ? -1.722 -8.335 10.117 1.00 90.44 89 GLY A CA 1
ATOM 693 C C . GLY A 1 89 ? -1.639 -8.191 11.641 1.00 90.44 89 GLY A C 1
ATOM 694 O O . GLY A 1 89 ? -0.778 -8.804 12.264 1.00 90.44 89 GLY A O 1
ATOM 695 N N . PHE A 1 90 ? -2.547 -7.431 12.260 1.00 90.25 90 PHE A N 1
ATOM 696 C CA . PHE A 1 90 ? -2.551 -7.171 13.703 1.00 90.25 90 PHE A CA 1
ATOM 697 C C . PHE A 1 90 ? -3.669 -7.919 14.427 1.00 90.25 90 PHE A C 1
ATOM 699 O O . PHE A 1 90 ? -4.744 -8.121 13.872 1.00 90.25 90 PHE A O 1
ATOM 706 N N . THR A 1 91 ? -3.453 -8.228 15.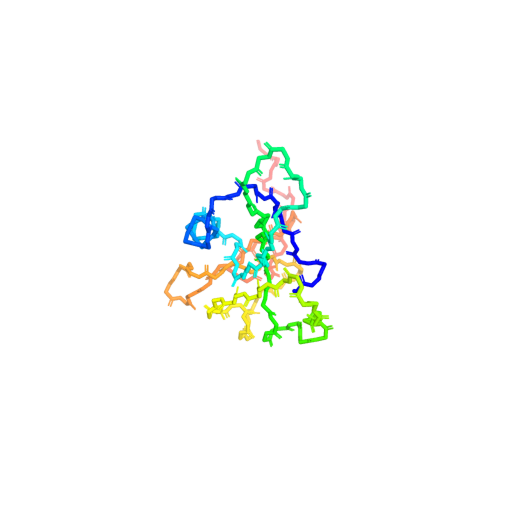709 1.00 90.50 91 THR A N 1
ATOM 707 C CA . THR A 1 91 ? -4.424 -8.900 16.598 1.00 90.50 91 THR A CA 1
ATOM 708 C C . THR A 1 91 ? -4.880 -10.283 16.099 1.00 90.50 91 THR A C 1
ATOM 710 O O . THR A 1 91 ? -4.526 -10.734 15.013 1.00 90.50 91 THR A O 1
ATOM 713 N N . LEU A 1 92 ? -5.697 -10.988 16.889 1.00 88.62 92 LEU A N 1
ATOM 714 C CA . LEU A 1 92 ? -6.280 -12.274 16.476 1.00 88.62 92 LEU A CA 1
ATOM 715 C C . LEU A 1 92 ? -7.326 -12.131 15.357 1.00 88.62 92 LEU A C 1
ATOM 717 O O . LEU A 1 92 ? -7.645 -13.109 14.688 1.00 88.62 92 LEU A O 1
ATOM 721 N N . LYS A 1 93 ? -7.861 -10.923 15.143 1.00 87.38 93 LYS A N 1
ATOM 722 C CA . LYS A 1 93 ? -8.843 -10.634 14.085 1.00 87.38 93 LYS A CA 1
ATOM 723 C C . LYS A 1 93 ? -8.176 -10.357 12.732 1.00 87.38 93 LYS A C 1
ATOM 725 O O . LYS A 1 93 ? -8.866 -10.259 11.721 1.00 87.38 93 LYS A O 1
ATOM 730 N N . GLY A 1 94 ? -6.847 -10.233 12.707 1.00 91.38 94 GLY A N 1
ATOM 731 C CA . GLY A 1 94 ? -6.058 -9.987 11.502 1.00 91.38 94 GLY A CA 1
ATOM 732 C C . GLY A 1 94 ? -5.996 -8.523 11.065 1.00 91.38 94 GLY A C 1
ATOM 733 O O . GLY A 1 94 ? -5.379 -8.246 10.042 1.00 91.38 94 GLY A O 1
ATOM 734 N N . TYR A 1 95 ? -6.593 -7.588 11.809 1.00 93.75 95 TYR A N 1
ATOM 735 C CA . TYR A 1 95 ? -6.415 -6.148 11.619 1.00 93.75 95 TYR A CA 1
ATOM 736 C C . TYR A 1 95 ? -6.453 -5.370 12.948 1.00 93.75 95 TYR A C 1
ATOM 738 O O . TYR A 1 95 ? -6.858 -5.901 13.986 1.00 93.75 95 TYR A O 1
ATOM 746 N N . ARG A 1 96 ? -6.058 -4.092 12.907 1.00 95.06 96 ARG A N 1
ATOM 747 C CA . ARG A 1 96 ? -6.327 -3.077 13.944 1.00 95.06 96 ARG A CA 1
ATOM 748 C C . ARG A 1 96 ? -6.842 -1.782 13.311 1.00 95.06 96 ARG A C 1
ATOM 750 O O . ARG A 1 96 ? -6.516 -1.497 12.160 1.00 95.06 96 ARG A O 1
ATOM 757 N N . CYS A 1 97 ? -7.606 -0.993 14.066 1.00 96.00 97 CYS A N 1
ATOM 758 C CA . CYS A 1 97 ? -8.009 0.356 13.667 1.00 96.00 97 CYS A CA 1
ATOM 759 C C . CYS A 1 97 ? -7.122 1.398 14.358 1.00 96.00 97 CYS A C 1
ATOM 761 O O . CYS A 1 97 ? -6.972 1.381 15.580 1.00 96.00 97 CYS A O 1
ATOM 763 N N . LEU A 1 98 ? -6.552 2.317 13.585 1.00 95.56 98 LEU A N 1
ATOM 764 C CA . LEU A 1 98 ? -5.886 3.505 14.103 1.00 95.56 98 LEU A CA 1
ATOM 765 C C . LEU A 1 98 ? -6.908 4.633 14.205 1.00 95.56 98 LEU A C 1
ATOM 767 O O . LEU A 1 98 ? -7.390 5.140 13.188 1.00 95.56 98 LEU A O 1
ATOM 771 N N . CYS A 1 99 ? -7.253 5.001 15.435 1.00 96.75 99 CYS A N 1
ATOM 772 C CA . CYS A 1 99 ? -8.288 5.996 15.670 1.00 96.75 99 CYS A CA 1
ATOM 773 C C . CYS A 1 99 ? -7.786 7.411 15.372 1.00 96.75 99 CYS A C 1
ATOM 775 O O . CYS A 1 99 ? -6.698 7.777 15.831 1.00 96.75 99 CYS A O 1
ATOM 777 N N . PRO A 1 100 ? -8.577 8.228 14.656 1.00 96.19 100 PRO A N 1
ATOM 778 C CA . PRO A 1 100 ? -8.258 9.632 14.490 1.00 96.19 100 PRO A CA 1
ATOM 779 C C . PRO A 1 100 ? -8.375 10.377 15.830 1.00 96.19 100 PRO A C 1
ATOM 781 O O . PRO A 1 100 ? -8.981 9.870 16.785 1.00 96.19 100 PRO A O 1
ATOM 784 N N . PRO A 1 101 ? -7.808 11.593 15.926 1.00 95.38 101 PRO A N 1
ATOM 785 C CA . PRO A 1 101 ? -7.938 12.423 17.116 1.00 95.38 101 PRO A CA 1
ATOM 786 C C . PRO A 1 101 ? -9.400 12.573 17.548 1.00 95.38 101 PRO A C 1
ATOM 788 O O . PRO A 1 101 ? -10.283 12.804 16.726 1.00 95.38 101 PRO A O 1
ATOM 791 N N . GLY A 1 102 ? -9.650 12.436 18.851 1.00 94.75 102 GLY A N 1
ATOM 792 C CA . GLY A 1 102 ? -10.999 12.518 19.411 1.00 94.75 102 GLY A CA 1
ATOM 793 C C . GLY A 1 102 ? -11.796 11.212 19.384 1.00 94.75 102 GLY A C 1
ATOM 794 O O . GLY A 1 102 ? -12.902 11.213 19.910 1.00 94.75 102 GLY A O 1
ATOM 795 N N . PHE A 1 103 ? -11.255 10.104 18.866 1.00 96.19 103 PHE A N 1
ATOM 796 C CA . PHE A 1 103 ? -11.920 8.795 18.879 1.00 96.19 103 PHE A CA 1
ATOM 797 C C . PHE A 1 103 ? -11.079 7.704 19.549 1.00 96.19 103 PHE A C 1
ATOM 799 O O . PHE A 1 103 ? -9.851 7.789 19.619 1.00 96.19 103 PHE A O 1
ATOM 806 N N . GLU A 1 104 ? -11.749 6.674 20.060 1.00 95.31 104 GLU A N 1
ATOM 807 C CA . GLU A 1 104 ? -11.148 5.532 20.748 1.00 95.31 104 GLU A CA 1
ATOM 808 C C . GLU A 1 104 ? -11.997 4.254 20.666 1.00 95.31 104 GLU A C 1
ATOM 810 O O . GLU A 1 104 ? -13.096 4.228 20.101 1.00 95.31 104 GLU A O 1
ATOM 815 N N . GLY A 1 105 ? -11.466 3.182 21.258 1.00 93.81 105 GLY A N 1
ATOM 816 C CA . GLY A 1 105 ? -12.028 1.836 21.208 1.00 93.81 105 GLY A CA 1
ATOM 817 C C . GLY A 1 105 ? -11.473 1.018 20.043 1.00 93.81 105 GLY A C 1
ATOM 818 O O . GLY A 1 105 ? -10.820 1.542 19.146 1.00 93.81 105 GLY A O 1
ATOM 819 N N . GLU A 1 106 ? -11.744 -0.287 20.048 1.00 93.31 106 GLU A N 1
ATOM 820 C CA . GLU A 1 106 ? -11.207 -1.225 19.049 1.00 93.31 106 GLU A CA 1
ATOM 821 C C . GLU A 1 106 ? -11.631 -0.877 17.610 1.00 93.31 106 GLU A C 1
ATOM 823 O O . GLU A 1 106 ? -10.848 -1.013 16.674 1.00 93.31 106 GLU A O 1
ATOM 828 N N . SER A 1 107 ? -12.866 -0.402 17.444 1.00 94.81 107 SER A N 1
ATOM 829 C CA . SER A 1 107 ? -13.438 0.045 16.172 1.00 94.81 107 SER A CA 1
ATOM 830 C C . SER A 1 107 ? -13.373 1.559 15.969 1.00 94.81 107 SER A C 1
ATOM 832 O O . SER A 1 107 ? -13.880 2.047 14.964 1.00 94.81 107 SER A O 1
ATOM 834 N N . CYS A 1 108 ? -12.800 2.320 16.907 1.00 96.56 108 CYS A N 1
ATOM 835 C CA . CYS A 1 108 ? -12.813 3.787 16.897 1.00 96.56 108 CYS A CA 1
ATOM 836 C C . CYS A 1 108 ? -14.220 4.412 16.884 1.00 96.56 108 CYS A C 1
ATOM 838 O O . CYS A 1 108 ? -14.403 5.507 16.359 1.00 96.56 108 CYS A O 1
ATOM 840 N N . GLY A 1 109 ? -15.224 3.716 17.433 1.00 95.62 109 GLY A N 1
ATOM 841 C CA . GLY A 1 109 ? -16.622 4.167 17.469 1.00 95.62 109 GLY A CA 1
ATOM 842 C C . GLY A 1 109 ? -16.954 5.148 18.599 1.00 95.62 109 GLY A C 1
ATOM 843 O O . GLY A 1 109 ? -17.984 5.816 18.540 1.00 95.62 109 GLY A O 1
ATOM 844 N N . THR A 1 110 ? -16.097 5.259 19.617 1.00 94.44 110 THR A N 1
ATOM 845 C CA . THR A 1 110 ? -16.362 6.067 20.817 1.00 94.44 110 THR A CA 1
ATOM 846 C C . THR A 1 110 ? -15.617 7.394 20.744 1.00 94.44 110 THR A C 1
ATOM 848 O O . THR A 1 110 ? -14.428 7.414 20.442 1.00 94.44 110 THR A O 1
ATOM 851 N N . GLY A 1 111 ? -16.291 8.506 21.043 1.00 90.56 111 GLY A N 1
ATOM 852 C CA . GLY A 1 111 ? -15.645 9.814 21.165 1.00 90.56 111 GLY A CA 1
ATOM 853 C C . GLY A 1 111 ? -14.900 9.961 22.495 1.00 90.56 111 GLY A C 1
ATOM 854 O O . GLY A 1 111 ? -15.461 9.678 23.554 1.00 90.56 111 GLY A O 1
ATOM 855 N N . LYS A 1 112 ? -13.659 10.450 22.460 1.00 86.81 112 LYS A N 1
ATOM 856 C CA . LYS A 1 112 ? -12.889 10.800 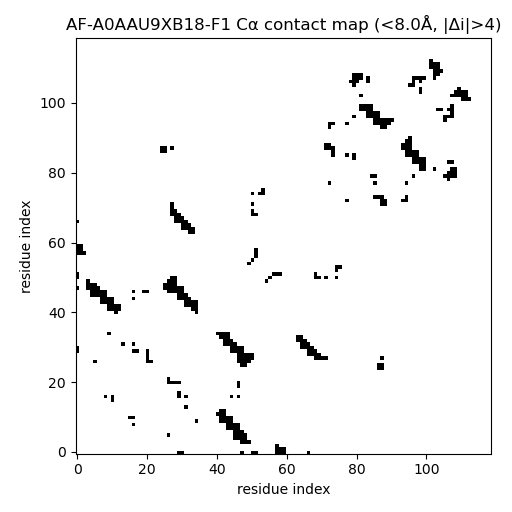23.657 1.00 86.81 112 LYS A CA 1
ATOM 857 C C . LYS A 1 112 ? -13.528 12.011 24.330 1.00 86.81 112 LYS A C 1
ATOM 859 O O . LYS A 1 112 ? -13.579 13.098 23.756 1.00 86.81 112 LYS A O 1
ATOM 864 N N . SER A 1 113 ? -14.001 11.844 25.563 1.00 78.19 113 SER A N 1
ATOM 865 C CA . SER A 1 113 ? -14.482 12.974 26.358 1.00 78.19 113 SER A CA 1
ATOM 866 C C . SER A 1 113 ? -13.295 13.838 26.796 1.00 78.19 113 SER A C 1
ATOM 868 O O . SER A 1 113 ? -12.404 13.365 27.502 1.00 78.19 113 SER A O 1
ATOM 870 N N . LEU A 1 114 ? -13.305 15.123 26.426 1.00 65.56 114 LEU A N 1
ATOM 871 C CA . LEU A 1 114 ? -12.282 16.115 26.806 1.00 65.56 114 LEU A CA 1
ATOM 872 C C . LEU A 1 114 ? -12.134 16.295 28.334 1.00 65.56 114 LEU A C 1
ATOM 874 O O . LEU A 1 114 ? -11.160 16.878 28.801 1.00 65.56 114 LEU A O 1
ATOM 878 N N . SER A 1 115 ? -13.059 15.740 29.120 1.00 61.12 115 SER A N 1
ATOM 879 C CA . SER A 1 115 ? -13.056 15.743 30.587 1.00 61.12 115 SER A CA 1
ATOM 880 C C . SER A 1 115 ? -11.879 14.990 31.229 1.00 61.12 115 SER A C 1
ATOM 882 O O . SER A 1 115 ? -11.657 15.139 32.426 1.00 61.12 115 SER A O 1
ATOM 884 N N . GLN A 1 116 ? -11.145 14.152 30.483 1.00 56.91 116 GLN A N 1
ATOM 885 C CA . GLN A 1 116 ? -10.092 13.279 31.035 1.00 56.91 116 GLN A CA 1
ATOM 886 C C . GLN A 1 116 ? -8.651 13.780 30.808 1.00 56.91 116 GLN A C 1
ATOM 888 O O . GLN A 1 116 ? -7.703 13.105 31.203 1.00 56.91 116 GLN A O 1
ATOM 893 N N . HIS A 1 117 ? -8.459 14.953 30.192 1.00 57.03 117 HIS A N 1
ATOM 894 C CA . HIS A 1 117 ? -7.128 15.552 29.962 1.00 57.03 117 HIS A CA 1
ATOM 895 C C . HIS A 1 117 ? -6.897 16.870 30.720 1.00 57.03 117 HIS A C 1
ATOM 897 O O . HIS A 1 117 ? -5.870 17.514 30.537 1.00 57.03 117 HIS A O 1
ATOM 903 N N . LEU A 1 118 ? -7.828 17.249 31.602 1.00 50.09 118 LEU A N 1
ATOM 904 C CA . LEU A 1 118 ? -7.662 18.331 32.575 1.00 50.09 118 LEU A CA 1
ATOM 905 C C . LEU A 1 118 ? -7.513 17.731 33.981 1.00 50.09 118 LEU A C 1
ATOM 907 O O . LEU A 1 118 ? -8.451 17.745 34.778 1.00 50.09 118 LEU A O 1
ATOM 911 N N . LYS A 1 119 ? -6.340 17.168 34.268 1.00 47.56 119 LYS A N 1
ATOM 912 C CA . LYS A 1 119 ? -5.809 17.011 35.626 1.00 47.56 119 LYS A CA 1
ATOM 913 C C . LYS A 1 119 ? -4.327 17.334 35.615 1.00 47.56 119 LYS A C 1
ATOM 915 O O . LYS A 1 119 ? -3.657 16.878 34.665 1.00 47.56 119 LYS A O 1
#

Organism: NCBI:txid46732